Protein AF-A0A438JC58-F1 (afdb_monomer_lite)

Sequence (91 aa):
MVSQEKNPWGIGRILSFKKTIQLDRRLLVNLVDEYKNGSLSWDEFSSTVKEAHAYRVGSPSRRVVIPDRPKEEDYFYSNPHECLQLLDEPL

Radius of gyration: 19.71 Å; chains: 1; bounding box: 56×26×49 Å

pLDDT: mean 71.44, std 19.88, range [30.08, 97.31]

Secondary structure (DSSP, 8-state):
-------SS-TT--------B---HHHHHHHHHHHHTTSS-HHHHHHHHHHHHTT-B---BPPP--TT-GGGGG-TT--BGGG---TT---

Structure (mmCIF, N/CA/C/O backbone):
data_AF-A0A438JC58-F1
#
_entry.id   AF-A0A438JC58-F1
#
loop_
_atom_site.group_PDB
_atom_site.id
_atom_site.type_symbol
_atom_site.label_atom_id
_atom_site.label_alt_id
_atom_site.label_comp_id
_atom_site.label_asym_id
_atom_site.label_entity_id
_atom_site.label_seq_id
_atom_site.pdbx_PDB_ins_code
_atom_site.Cartn_x
_atom_site.Cartn_y
_atom_site.Cartn_z
_atom_site.occupancy
_atom_site.B_iso_or_equiv
_atom_site.auth_seq_id
_atom_site.auth_comp_id
_atom_site.auth_asym_id
_atom_site.auth_atom_id
_atom_site.pdbx_PDB_model_num
ATOM 1 N N . MET A 1 1 ? 39.345 4.928 -34.448 1.00 32.38 1 MET A N 1
ATOM 2 C CA . MET A 1 1 ? 38.674 5.969 -33.642 1.00 32.38 1 MET A CA 1
ATOM 3 C C . MET A 1 1 ? 37.190 5.907 -33.960 1.00 32.38 1 MET A C 1
ATOM 5 O O . MET A 1 1 ? 36.782 6.448 -34.975 1.00 32.38 1 MET A O 1
ATOM 9 N N . VAL A 1 2 ? 36.401 5.170 -33.177 1.00 31.22 2 VAL A N 1
ATOM 10 C CA . VAL A 1 2 ? 34.938 5.281 -33.254 1.00 31.22 2 VAL A CA 1
ATOM 11 C C . VAL A 1 2 ? 34.547 6.247 -32.149 1.00 31.22 2 VAL A C 1
ATOM 13 O O . VAL A 1 2 ? 34.638 5.907 -30.972 1.00 31.22 2 VAL A O 1
ATOM 16 N N . SER A 1 3 ? 34.208 7.475 -32.536 1.00 35.19 3 SER A N 1
ATOM 17 C CA . SER A 1 3 ? 33.561 8.436 -31.648 1.00 35.19 3 SER A CA 1
ATOM 18 C C . SER A 1 3 ? 32.207 7.861 -31.251 1.00 35.19 3 SER A C 1
ATOM 20 O O . SER A 1 3 ? 31.279 7.850 -32.052 1.00 35.19 3 SER A O 1
ATOM 22 N N . GLN A 1 4 ? 32.112 7.338 -30.034 1.00 30.08 4 GLN A N 1
ATOM 23 C CA . GLN A 1 4 ? 30.830 7.117 -29.380 1.00 30.08 4 GLN A CA 1
ATOM 24 C C . GLN A 1 4 ? 30.425 8.455 -28.760 1.00 30.08 4 GLN A C 1
ATOM 26 O O . GLN A 1 4 ? 31.107 8.993 -27.884 1.00 30.08 4 GLN A O 1
ATOM 31 N N . GLU A 1 5 ? 29.365 9.025 -29.314 1.00 37.19 5 GLU A N 1
ATOM 32 C CA . GLU A 1 5 ? 28.733 10.265 -28.893 1.00 37.19 5 GLU A CA 1
ATOM 33 C C . GLU A 1 5 ? 28.311 10.129 -27.420 1.00 37.19 5 GLU A C 1
ATOM 35 O O . GLU A 1 5 ? 27.570 9.223 -27.041 1.00 37.19 5 GLU A O 1
ATOM 40 N N . LYS A 1 6 ? 28.860 10.980 -26.545 1.00 40.62 6 LYS A N 1
ATOM 41 C CA . LYS A 1 6 ? 28.482 11.004 -25.130 1.00 40.62 6 LYS A CA 1
ATOM 42 C C . LYS A 1 6 ? 27.117 11.668 -25.008 1.00 40.62 6 LYS A C 1
ATOM 44 O O . LYS A 1 6 ? 27.020 12.892 -25.052 1.00 40.62 6 LYS A O 1
ATOM 49 N N . ASN A 1 7 ? 26.083 10.861 -24.806 1.00 38.94 7 ASN A N 1
ATOM 50 C CA . ASN A 1 7 ? 24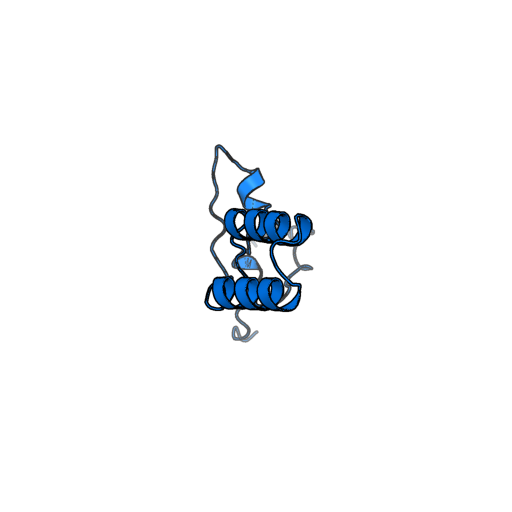.747 11.331 -24.455 1.00 38.94 7 ASN A CA 1
ATOM 51 C C . ASN A 1 7 ? 24.831 12.066 -23.093 1.00 38.94 7 ASN A C 1
ATOM 53 O O . ASN A 1 7 ? 25.170 11.431 -22.093 1.00 38.94 7 ASN A O 1
ATOM 57 N N . PRO A 1 8 ? 24.555 13.384 -23.008 1.00 36.09 8 PRO A N 1
ATOM 58 C CA . PRO A 1 8 ? 24.837 14.176 -21.805 1.00 36.09 8 PRO A CA 1
ATOM 59 C C . PRO A 1 8 ? 23.801 14.031 -20.678 1.00 36.09 8 PRO A C 1
ATOM 61 O O . PRO A 1 8 ? 23.960 14.633 -19.618 1.00 36.09 8 PRO A O 1
ATOM 64 N N . TRP A 1 9 ? 22.751 13.229 -20.866 1.00 42.34 9 TRP A N 1
ATOM 65 C CA . TRP A 1 9 ? 21.650 13.100 -19.911 1.00 42.34 9 TRP A CA 1
ATOM 66 C C . TRP A 1 9 ? 21.454 11.637 -19.515 1.00 42.34 9 TRP A C 1
ATOM 68 O O . TRP A 1 9 ? 20.762 10.897 -20.205 1.00 42.34 9 TRP A O 1
ATOM 78 N N . GLY A 1 10 ? 22.045 11.205 -18.396 1.00 47.88 10 GLY A N 1
ATOM 79 C CA . GLY A 1 10 ? 21.719 9.875 -17.863 1.00 47.88 10 GLY A CA 1
ATOM 80 C C . GLY A 1 10 ? 22.578 9.307 -16.737 1.00 47.88 10 GLY A C 1
ATOM 81 O O . GLY A 1 10 ? 22.162 8.336 -16.123 1.00 47.88 10 GLY A O 1
ATOM 82 N N . ILE A 1 11 ? 23.731 9.893 -16.404 1.00 51.81 11 ILE A N 1
ATOM 83 C CA . ILE A 1 11 ? 24.650 9.313 -15.396 1.00 51.81 11 ILE A CA 1
ATOM 84 C C . ILE A 1 11 ? 24.177 9.568 -13.940 1.00 51.81 11 ILE A C 1
ATOM 86 O O . ILE A 1 11 ? 24.705 9.003 -12.991 1.00 51.81 11 ILE A O 1
ATOM 90 N N . GLY A 1 12 ? 23.151 10.401 -13.728 1.00 46.16 12 GLY A N 1
ATOM 91 C CA . GLY A 1 12 ? 22.843 10.976 -12.409 1.00 46.16 12 GLY A CA 1
ATOM 92 C C . GLY A 1 12 ? 21.746 10.319 -11.562 1.00 46.16 12 GLY A C 1
ATOM 93 O O . GLY A 1 12 ? 21.40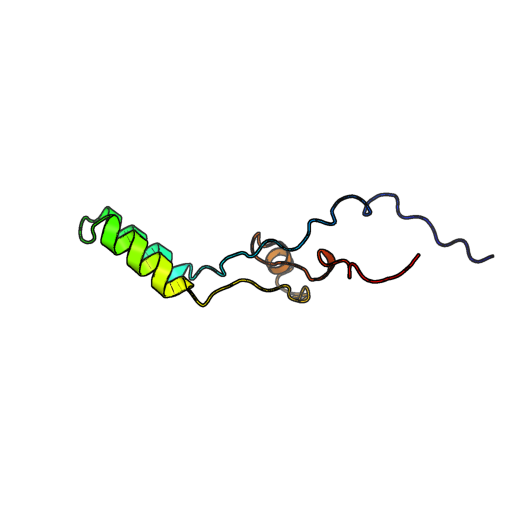4 10.876 -10.523 1.00 46.16 12 GLY A O 1
ATOM 94 N N . ARG A 1 13 ? 21.134 9.199 -11.965 1.00 51.44 13 ARG A N 1
ATOM 95 C CA . ARG A 1 13 ? 20.057 8.566 -11.167 1.00 51.44 13 ARG A CA 1
ATOM 96 C C . ARG A 1 13 ? 20.248 7.065 -11.009 1.00 51.44 13 ARG A C 1
ATOM 98 O O . ARG A 1 13 ? 19.363 6.281 -11.324 1.00 51.44 13 ARG A O 1
ATOM 105 N N . ILE A 1 14 ? 21.395 6.669 -10.474 1.00 52.12 14 ILE A N 1
ATOM 106 C CA . ILE A 1 14 ? 21.545 5.322 -9.923 1.00 52.12 14 ILE A CA 1
ATOM 107 C C . ILE A 1 14 ? 21.216 5.415 -8.434 1.00 52.12 14 ILE A C 1
ATOM 109 O O . ILE A 1 14 ? 22.062 5.737 -7.605 1.00 52.12 14 ILE A O 1
ATOM 113 N N . LEU A 1 15 ? 19.941 5.215 -8.102 1.00 56.78 15 LEU A N 1
ATOM 114 C CA . LEU A 1 15 ? 19.517 5.013 -6.722 1.00 56.78 15 LEU A CA 1
ATOM 115 C C . LEU A 1 15 ? 19.495 3.506 -6.485 1.00 56.78 15 LEU A C 1
ATOM 117 O O . LEU A 1 15 ? 18.770 2.796 -7.176 1.00 56.78 15 LEU A O 1
ATOM 121 N N . SER A 1 16 ? 20.271 3.019 -5.518 1.00 58.12 16 SER A N 1
ATOM 122 C CA . SER A 1 16 ? 20.229 1.613 -5.113 1.00 58.12 16 SER A CA 1
ATOM 123 C C . SER A 1 16 ? 18.787 1.187 -4.837 1.00 58.12 16 SER A C 1
ATOM 125 O O . SER A 1 16 ? 18.007 1.949 -4.255 1.00 58.12 16 SER A O 1
ATOM 127 N N . PHE A 1 17 ? 18.431 -0.034 -5.238 1.00 61.34 17 PHE A N 1
ATOM 128 C CA . PHE A 1 17 ? 17.089 -0.557 -5.020 1.00 61.34 17 PHE A CA 1
ATOM 129 C C . PHE A 1 17 ? 16.720 -0.518 -3.533 1.00 61.34 17 PHE A C 1
ATOM 131 O O . PHE A 1 17 ? 17.303 -1.222 -2.706 1.00 61.34 17 PHE A O 1
ATOM 138 N N . LYS A 1 18 ? 15.722 0.296 -3.188 1.00 64.81 18 LYS A N 1
ATOM 139 C CA . LYS A 1 18 ? 15.107 0.252 -1.862 1.00 64.81 18 LYS A CA 1
ATOM 140 C C . LYS A 1 18 ? 14.067 -0.856 -1.863 1.00 64.81 18 LYS A C 1
ATOM 142 O O . LYS A 1 18 ? 13.226 -0.885 -2.753 1.00 64.81 18 LYS A O 1
ATOM 147 N N . LYS A 1 19 ? 14.090 -1.730 -0.850 1.00 68.62 19 LYS A N 1
ATOM 148 C CA . LYS A 1 19 ? 13.022 -2.718 -0.639 1.00 68.62 19 LYS A CA 1
ATOM 149 C C . LYS A 1 19 ? 11.683 -1.984 -0.562 1.00 68.62 19 LYS A C 1
ATOM 151 O O . LYS A 1 19 ? 11.426 -1.258 0.396 1.00 68.62 19 LYS A O 1
ATOM 156 N N . THR A 1 20 ? 10.861 -2.151 -1.588 1.00 72.31 20 THR A N 1
ATOM 157 C CA . THR A 1 20 ? 9.487 -1.657 -1.628 1.00 72.31 20 THR A CA 1
ATOM 158 C C . THR A 1 20 ? 8.531 -2.795 -1.303 1.00 72.31 20 THR A C 1
ATOM 160 O O . THR A 1 20 ? 8.903 -3.965 -1.342 1.00 72.31 20 THR A O 1
ATOM 163 N N . ILE A 1 21 ? 7.289 -2.462 -0.968 1.00 79.62 21 ILE A N 1
ATOM 164 C CA . ILE A 1 21 ? 6.198 -3.434 -0.908 1.00 79.62 21 ILE A CA 1
ATOM 165 C C . ILE A 1 21 ? 5.427 -3.386 -2.228 1.00 79.62 21 ILE A C 1
ATOM 167 O O . ILE A 1 21 ? 5.104 -2.307 -2.731 1.00 79.62 21 ILE A O 1
ATOM 171 N N . GLN A 1 22 ? 5.122 -4.545 -2.802 1.00 80.62 22 GLN A N 1
ATOM 172 C CA . GLN A 1 22 ? 4.205 -4.643 -3.929 1.00 80.62 22 GLN A CA 1
ATOM 173 C C . GLN A 1 22 ? 2.778 -4.603 -3.383 1.00 80.62 22 GLN A C 1
ATOM 175 O O . GLN A 1 22 ? 2.251 -5.614 -2.929 1.00 80.62 22 GLN A O 1
ATOM 180 N N . LEU A 1 23 ? 2.138 -3.440 -3.440 1.00 83.50 23 LEU A N 1
ATOM 181 C CA . LEU A 1 23 ? 0.804 -3.250 -2.871 1.00 83.50 23 LEU A CA 1
ATOM 182 C C . LEU A 1 23 ? -0.283 -4.052 -3.597 1.00 83.50 23 LEU A C 1
ATOM 184 O O . LEU A 1 23 ? -0.360 -4.054 -4.828 1.00 83.50 23 LEU A O 1
ATOM 188 N N . ASP A 1 24 ? -1.160 -4.693 -2.830 1.00 88.44 24 ASP A N 1
ATOM 189 C CA . ASP A 1 24 ? -2.468 -5.145 -3.285 1.00 88.44 24 ASP A CA 1
ATOM 190 C C . ASP A 1 24 ? -3.450 -3.979 -3.232 1.00 88.44 24 ASP A C 1
ATOM 192 O O . ASP A 1 24 ? -4.050 -3.678 -2.200 1.00 88.44 24 ASP A O 1
ATOM 196 N N . ARG A 1 25 ? -3.590 -3.277 -4.357 1.00 89.06 25 ARG A N 1
ATOM 197 C CA . ARG A 1 25 ? -4.428 -2.075 -4.409 1.00 89.06 25 ARG A CA 1
ATOM 198 C C . ARG A 1 25 ? -5.894 -2.381 -4.120 1.00 89.06 25 ARG A C 1
ATOM 200 O O . ARG A 1 25 ? -6.546 -1.575 -3.470 1.00 89.06 25 ARG A O 1
ATOM 207 N N . ARG A 1 26 ? -6.409 -3.522 -4.590 1.00 91.94 26 ARG A N 1
ATOM 208 C CA . ARG A 1 26 ? -7.825 -3.869 -4.419 1.00 91.94 26 ARG A CA 1
ATOM 209 C C . ARG A 1 26 ? -8.121 -4.198 -2.962 1.00 91.94 26 ARG A C 1
ATOM 211 O O . ARG A 1 26 ? -9.085 -3.675 -2.414 1.00 91.94 26 ARG A O 1
ATOM 218 N N . LEU A 1 27 ? -7.268 -5.007 -2.335 1.00 93.69 27 LEU A N 1
ATOM 219 C CA . LEU A 1 27 ? -7.388 -5.305 -0.911 1.00 93.69 27 LEU A CA 1
ATOM 220 C C . LEU A 1 27 ? -7.258 -4.035 -0.065 1.00 93.69 27 LEU A C 1
ATOM 222 O O . LEU A 1 27 ? -8.072 -3.814 0.824 1.00 93.69 27 LEU A O 1
ATOM 226 N N . LEU A 1 28 ? -6.261 -3.189 -0.352 1.00 93.44 28 LEU A N 1
ATOM 227 C CA . LEU A 1 28 ? -6.036 -1.965 0.415 1.00 93.44 28 LEU A CA 1
ATOM 228 C C . LEU A 1 28 ? -7.239 -1.020 0.342 1.00 93.44 28 LEU A C 1
ATOM 230 O O . LEU A 1 28 ? -7.621 -0.467 1.366 1.00 93.44 28 LEU A O 1
ATOM 234 N N . VAL A 1 29 ? -7.840 -0.848 -0.840 1.00 95.19 29 VAL A N 1
ATOM 235 C CA . VAL A 1 29 ? -9.051 -0.027 -1.001 1.00 95.19 29 VAL A CA 1
ATOM 236 C C . VAL A 1 29 ? -10.191 -0.575 -0.143 1.00 95.19 29 VAL A C 1
ATOM 238 O O . VAL A 1 29 ? -10.765 0.184 0.630 1.00 95.19 29 VAL A O 1
ATOM 241 N N . ASN A 1 30 ? -10.443 -1.886 -0.183 1.00 95.94 30 ASN A N 1
ATOM 242 C CA . ASN A 1 30 ? -11.487 -2.501 0.640 1.00 95.94 30 ASN A CA 1
ATOM 243 C C . ASN A 1 30 ? -11.239 -2.293 2.146 1.00 95.94 30 ASN A C 1
ATOM 245 O O . ASN A 1 30 ? -12.148 -1.897 2.867 1.00 95.94 30 ASN A O 1
ATOM 249 N N . LEU A 1 31 ? -10.003 -2.504 2.614 1.00 96.50 31 LEU A N 1
ATOM 250 C CA . LEU A 1 31 ? -9.640 -2.304 4.023 1.00 96.50 31 LEU A CA 1
ATOM 251 C C . LEU A 1 31 ? -9.782 -0.836 4.454 1.00 96.50 31 LEU A C 1
ATOM 253 O O . LEU A 1 31 ? -10.172 -0.554 5.585 1.00 96.50 31 LEU A O 1
ATOM 257 N N . VAL A 1 32 ? -9.476 0.111 3.560 1.00 96.44 32 VAL A N 1
ATOM 258 C CA . VAL A 1 32 ? -9.680 1.546 3.813 1.00 96.44 32 VAL A CA 1
ATOM 259 C C . VAL A 1 32 ? -11.165 1.875 3.928 1.00 96.44 32 VAL A C 1
ATOM 261 O O . VAL A 1 32 ? -11.536 2.667 4.795 1.00 96.44 32 VAL A O 1
ATOM 264 N N . ASP A 1 33 ? -12.007 1.284 3.083 1.00 97.06 33 ASP A N 1
ATOM 265 C CA . ASP A 1 33 ? -13.453 1.497 3.131 1.00 97.06 33 ASP A CA 1
ATOM 266 C C . ASP A 1 33 ? -14.054 0.929 4.426 1.00 97.06 33 ASP A C 1
ATOM 268 O O . ASP A 1 33 ? -14.816 1.622 5.100 1.00 97.06 33 ASP A O 1
ATOM 272 N N . GLU A 1 34 ? -13.655 -0.276 4.844 1.00 96.38 34 GLU A N 1
ATOM 273 C CA . GLU A 1 34 ? -14.084 -0.872 6.120 1.00 96.38 34 GLU A CA 1
ATOM 274 C C . GLU A 1 34 ? -13.640 -0.045 7.334 1.00 96.38 34 GLU A C 1
ATOM 276 O O . GLU A 1 34 ? -14.444 0.212 8.238 1.00 96.38 34 GLU A O 1
ATOM 281 N N . TYR A 1 35 ? -12.393 0.440 7.330 1.00 96.81 35 TYR A N 1
ATOM 282 C CA . TYR A 1 35 ? -11.885 1.344 8.363 1.00 96.81 35 TYR A CA 1
ATOM 283 C C . TYR A 1 35 ? -12.686 2.654 8.415 1.00 96.81 35 TYR A C 1
ATOM 285 O O . TYR A 1 35 ? -13.106 3.092 9.486 1.00 96.81 35 TYR A O 1
ATOM 293 N N . LYS A 1 36 ? -12.964 3.273 7.260 1.00 95.62 36 LYS A N 1
ATOM 294 C CA . LYS A 1 36 ? -13.756 4.515 7.185 1.00 95.62 36 LYS A CA 1
ATOM 295 C C . LYS A 1 36 ? -15.203 4.332 7.623 1.00 95.62 36 LYS A C 1
ATOM 297 O O . LYS A 1 36 ? -15.772 5.248 8.211 1.00 95.62 36 LYS A O 1
ATOM 302 N N . ASN A 1 37 ? -15.778 3.164 7.365 1.00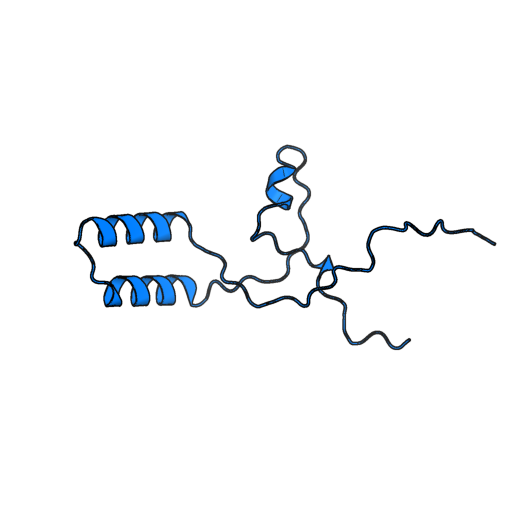 96.06 37 ASN A N 1
ATOM 303 C CA . ASN A 1 37 ? -17.122 2.810 7.810 1.00 96.06 37 ASN A CA 1
ATOM 304 C C . ASN A 1 37 ? -17.175 2.471 9.311 1.00 96.06 37 ASN A C 1
ATOM 306 O O . ASN A 1 37 ? -18.247 2.155 9.824 1.00 96.06 37 ASN A O 1
ATOM 310 N N . GLY A 1 38 ? -16.039 2.512 10.019 1.00 93.94 38 GLY A N 1
ATOM 311 C CA . GLY A 1 38 ? -15.941 2.188 11.442 1.00 93.94 38 GLY A CA 1
ATOM 312 C C . GLY A 1 38 ? -16.112 0.700 11.748 1.00 93.94 38 GLY A C 1
ATOM 313 O O . GLY A 1 38 ? -16.286 0.338 12.906 1.00 93.94 38 GLY A O 1
ATOM 314 N N . SER A 1 39 ? -16.077 -0.159 10.723 1.00 95.69 39 SER A N 1
ATOM 315 C CA . SER A 1 39 ? -16.194 -1.617 10.876 1.00 95.69 39 SER A CA 1
ATOM 316 C C . SER A 1 39 ? -14.889 -2.264 11.338 1.00 95.69 39 SER A C 1
ATOM 318 O O . SER A 1 39 ? -14.892 -3.425 11.730 1.00 95.69 39 SER A O 1
ATOM 320 N N . LEU A 1 40 ? -13.785 -1.517 11.283 1.00 95.62 40 LEU A N 1
ATOM 321 C CA . LEU A 1 40 ? -12.447 -2.009 11.557 1.00 95.62 40 LEU A CA 1
ATOM 322 C C . LEU A 1 40 ? -11.677 -0.971 12.379 1.00 95.62 40 LEU A C 1
ATOM 324 O O . LEU A 1 40 ? -11.690 0.219 12.048 1.00 95.62 40 LEU A O 1
ATOM 328 N N . SER A 1 41 ? -11.016 -1.399 13.454 1.00 96.81 41 SER A N 1
ATOM 329 C CA . SER A 1 41 ? -10.159 -0.510 14.245 1.00 96.81 41 SER A CA 1
ATOM 330 C C . SER A 1 41 ? -8.847 -0.197 13.516 1.00 96.81 41 SER A C 1
ATOM 332 O O . SER A 1 41 ? -8.443 -0.890 12.581 1.00 96.81 41 SER A O 1
ATOM 334 N N . TRP A 1 42 ? -8.137 0.848 13.952 1.00 96.69 42 TRP A N 1
ATOM 335 C CA . TRP A 1 42 ? -6.824 1.173 13.385 1.00 96.69 42 TRP A CA 1
ATOM 336 C C . TRP A 1 42 ? -5.808 0.032 13.558 1.00 96.69 42 TRP A C 1
ATOM 338 O O . TRP A 1 42 ? -5.015 -0.234 12.652 1.00 96.69 42 TRP A O 1
ATOM 348 N N . ASP A 1 43 ? -5.840 -0.655 14.702 1.00 97.31 43 ASP A N 1
ATOM 349 C CA . ASP A 1 43 ? -4.921 -1.753 15.001 1.00 97.31 43 ASP A CA 1
ATOM 350 C C . ASP A 1 43 ? -5.180 -2.969 14.107 1.00 97.31 43 ASP A C 1
ATOM 352 O O . ASP A 1 43 ? -4.236 -3.513 13.527 1.00 97.31 43 ASP A O 1
ATOM 356 N N . GLU A 1 44 ? -6.449 -3.340 13.915 1.00 96.44 44 GLU A N 1
ATOM 357 C CA . GLU A 1 44 ? -6.840 -4.397 12.974 1.00 96.44 44 GLU A CA 1
ATOM 358 C C . GLU A 1 44 ? -6.430 -4.026 11.548 1.00 96.44 44 GLU A C 1
ATOM 360 O O 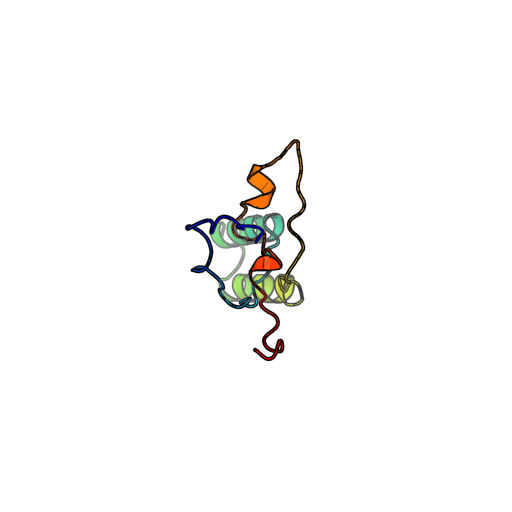. GLU A 1 44 ? -5.782 -4.821 10.871 1.00 96.44 44 GLU A O 1
ATOM 365 N N . PHE A 1 45 ? -6.694 -2.787 11.120 1.00 96.44 45 PHE A N 1
ATOM 366 C CA . PHE A 1 45 ? -6.369 -2.318 9.771 1.00 96.44 45 PHE A CA 1
ATOM 367 C C . PHE A 1 45 ? -4.865 -2.419 9.518 1.00 96.44 45 PHE A C 1
ATOM 369 O O . PHE A 1 45 ? -4.415 -2.998 8.526 1.00 96.44 45 PHE A O 1
ATOM 376 N N . SER A 1 46 ? -4.075 -1.886 10.451 1.00 95.50 46 SER A N 1
ATOM 377 C CA . SER A 1 46 ? -2.615 -1.893 10.391 1.00 95.50 46 SER A CA 1
ATOM 378 C C . SER A 1 46 ? -2.058 -3.316 10.384 1.00 95.50 46 SER A C 1
ATOM 380 O O . SER A 1 46 ? -1.144 -3.612 9.607 1.00 95.50 46 SER A O 1
ATOM 382 N N . SER A 1 47 ? -2.609 -4.206 11.215 1.00 96.62 47 SER A N 1
ATOM 383 C CA . SER A 1 47 ? -2.189 -5.606 11.289 1.00 96.62 47 SER A CA 1
ATOM 384 C C . SER A 1 47 ? -2.488 -6.348 9.985 1.00 96.62 47 SER A C 1
ATOM 386 O O . SER A 1 47 ? -1.574 -6.915 9.385 1.00 96.62 47 SER A O 1
ATOM 388 N N . THR A 1 48 ? -3.721 -6.260 9.478 1.00 95.50 48 THR A N 1
ATOM 389 C CA . THR A 1 48 ? -4.136 -6.941 8.242 1.00 95.50 48 THR A CA 1
ATOM 390 C C . THR A 1 48 ? -3.369 -6.431 7.024 1.00 95.50 48 THR A C 1
ATOM 392 O O . THR A 1 48 ? -2.938 -7.229 6.189 1.00 95.50 48 THR A O 1
ATOM 395 N N . VAL A 1 49 ? -3.118 -5.118 6.923 1.00 93.88 49 VAL A N 1
ATOM 396 C CA . VAL A 1 49 ? -2.283 -4.564 5.843 1.00 93.88 49 VAL A CA 1
ATOM 397 C C . VAL A 1 49 ? -0.862 -5.127 5.911 1.00 93.88 49 VAL A C 1
ATOM 399 O O . VAL A 1 49 ? -0.323 -5.516 4.873 1.00 93.88 49 VAL A O 1
ATOM 402 N N . LYS A 1 50 ? -0.248 -5.201 7.098 1.00 92.56 50 LYS A N 1
ATOM 403 C CA . LYS A 1 50 ? 1.108 -5.755 7.256 1.00 92.56 50 LYS A CA 1
ATOM 404 C C . LYS A 1 50 ? 1.159 -7.240 6.917 1.00 92.56 50 LYS A C 1
ATOM 406 O O . LYS A 1 50 ? 2.068 -7.651 6.204 1.00 92.56 50 LYS A O 1
ATOM 411 N N . GLU A 1 51 ? 0.189 -8.019 7.383 1.00 93.94 51 GLU A N 1
ATOM 412 C CA . GLU A 1 51 ? 0.113 -9.459 7.133 1.00 93.94 51 GLU A CA 1
ATOM 413 C C . GLU A 1 51 ? -0.064 -9.761 5.641 1.00 93.94 51 GLU A C 1
ATOM 415 O O . GLU A 1 51 ? 0.736 -10.491 5.053 1.00 93.94 51 GLU A O 1
ATOM 420 N N . ALA A 1 52 ? -1.031 -9.110 4.988 1.00 92.56 52 ALA A N 1
ATOM 421 C CA . ALA A 1 52 ? -1.300 -9.308 3.566 1.00 92.56 52 ALA A CA 1
ATOM 422 C C . ALA A 1 52 ? -0.118 -8.927 2.654 1.00 92.56 52 ALA A C 1
ATOM 424 O O . ALA A 1 52 ? -0.021 -9.399 1.517 1.00 92.56 52 ALA A O 1
ATOM 425 N N . HIS A 1 53 ? 0.787 -8.074 3.140 1.00 92.38 53 HIS A N 1
ATOM 426 C CA . HIS A 1 53 ? 1.962 -7.615 2.400 1.00 92.38 53 HIS A CA 1
ATOM 427 C C . HIS A 1 53 ? 3.287 -8.171 2.930 1.00 92.38 53 HIS A C 1
ATOM 429 O O . HIS A 1 53 ? 4.331 -7.836 2.369 1.00 92.38 53 HIS A O 1
ATOM 435 N N . ALA A 1 54 ? 3.275 -9.050 3.938 1.00 89.62 54 ALA A N 1
ATOM 436 C CA . ALA A 1 54 ? 4.488 -9.556 4.587 1.00 89.62 54 ALA A CA 1
ATOM 437 C C . ALA A 1 54 ? 5.461 -10.217 3.596 1.00 89.62 54 ALA A C 1
ATOM 439 O O . ALA A 1 54 ? 6.677 -10.061 3.705 1.00 89.62 54 ALA A O 1
ATOM 440 N N . TYR A 1 55 ? 4.917 -10.899 2.585 1.00 85.00 55 TYR A N 1
ATOM 441 C CA . TYR A 1 55 ? 5.684 -11.588 1.543 1.00 85.00 55 TYR A CA 1
ATOM 442 C C . TYR A 1 55 ? 5.638 -10.879 0.186 1.00 85.00 55 TYR A C 1
ATOM 444 O O . TYR A 1 55 ? 6.217 -11.356 -0.789 1.00 85.00 55 TYR A O 1
ATOM 452 N N . ARG A 1 56 ? 4.975 -9.720 0.105 1.00 82.56 56 ARG A N 1
ATOM 453 C CA . ARG A 1 56 ? 4.872 -8.918 -1.119 1.00 82.56 56 ARG A CA 1
ATOM 454 C C . ARG A 1 56 ? 5.970 -7.873 -1.141 1.00 82.56 56 ARG A C 1
ATOM 456 O O . ARG A 1 56 ? 5.709 -6.672 -1.120 1.00 82.56 56 ARG A O 1
ATOM 463 N N . VAL A 1 57 ? 7.209 -8.337 -1.163 1.00 76.44 57 VAL A N 1
ATOM 464 C CA . VAL A 1 57 ? 8.368 -7.459 -1.306 1.00 76.44 57 VAL A CA 1
ATOM 465 C C . VAL A 1 57 ? 8.591 -7.235 -2.795 1.00 76.44 57 VAL A C 1
ATOM 467 O O . VAL A 1 57 ? 8.714 -8.188 -3.561 1.00 76.44 57 VAL A O 1
ATOM 470 N N . GLY A 1 58 ? 8.609 -5.971 -3.208 1.00 73.12 58 GLY A N 1
ATOM 471 C CA . GLY A 1 58 ? 9.019 -5.601 -4.550 1.00 73.12 58 GLY A CA 1
ATOM 472 C C . GLY A 1 58 ? 10.437 -6.104 -4.796 1.00 73.12 58 GLY A C 1
ATOM 473 O O . GLY A 1 58 ? 11.287 -6.069 -3.904 1.00 73.12 58 GLY A O 1
ATOM 474 N N . SER A 1 59 ? 10.694 -6.581 -6.003 1.00 69.94 59 SER A N 1
ATOM 475 C CA . SER A 1 59 ? 12.033 -6.918 -6.457 1.00 69.94 59 SER A CA 1
ATOM 476 C C . SER A 1 59 ? 12.375 -6.087 -7.692 1.00 69.94 59 SER A C 1
ATOM 478 O O . SER A 1 59 ? 11.492 -5.563 -8.379 1.00 69.94 59 SER A O 1
ATOM 480 N N . PRO A 1 60 ? 13.667 -5.913 -7.985 1.00 67.75 60 PRO A N 1
ATOM 481 C CA . PRO A 1 60 ? 14.107 -5.443 -9.286 1.00 67.75 60 PRO A CA 1
ATOM 482 C C . PRO A 1 60 ? 13.569 -6.355 -10.382 1.00 67.75 60 PRO A C 1
ATOM 484 O O . PRO A 1 60 ? 13.706 -7.574 -10.297 1.00 67.75 60 PRO A O 1
ATOM 487 N N . SER A 1 61 ? 12.948 -5.750 -11.390 1.00 68.06 61 SER A N 1
ATOM 488 C CA . SER A 1 61 ? 12.389 -6.458 -12.540 1.00 68.06 61 SER A CA 1
ATOM 489 C C . SER A 1 61 ? 12.812 -5.767 -13.832 1.00 68.06 61 SER A C 1
ATOM 491 O O . SER A 1 61 ? 13.167 -4.582 -13.840 1.00 68.06 61 SER A O 1
ATOM 493 N N . ARG A 1 62 ? 12.874 -6.516 -14.942 1.00 63.91 62 ARG A N 1
ATOM 494 C CA . ARG A 1 62 ? 13.218 -5.912 -16.238 1.00 63.91 62 ARG A CA 1
ATOM 495 C C . ARG A 1 62 ? 12.028 -5.075 -16.652 1.00 63.91 62 ARG A C 1
ATOM 497 O O . ARG A 1 62 ? 10.899 -5.546 -16.564 1.00 63.91 62 ARG A O 1
ATOM 504 N N . ARG A 1 63 ? 12.292 -3.848 -17.100 1.00 67.38 63 ARG A N 1
ATOM 505 C CA . ARG A 1 63 ? 11.267 -3.025 -17.734 1.00 67.38 63 ARG A CA 1
ATOM 506 C C . ARG A 1 63 ? 10.700 -3.838 -18.898 1.00 67.38 63 ARG A C 1
ATOM 508 O O . ARG A 1 63 ? 11.445 -4.242 -19.789 1.00 67.38 63 ARG A O 1
ATOM 515 N N . VAL A 1 64 ? 9.410 -4.145 -18.834 1.00 66.06 64 VAL A N 1
ATOM 516 C CA . VAL A 1 64 ? 8.701 -4.820 -19.919 1.00 66.06 64 VAL A CA 1
ATOM 517 C C . VAL A 1 64 ? 8.128 -3.730 -20.795 1.00 66.06 64 VAL A C 1
ATOM 519 O O . VAL A 1 64 ? 7.303 -2.955 -20.322 1.00 66.06 64 VAL A O 1
ATOM 522 N N . VAL A 1 65 ? 8.574 -3.674 -22.048 1.00 67.81 65 VAL A N 1
ATOM 523 C CA . VAL A 1 65 ? 7.999 -2.740 -23.010 1.00 67.81 65 VAL A CA 1
ATOM 524 C C . VAL A 1 65 ? 6.667 -3.290 -23.486 1.00 67.81 65 VAL A C 1
ATOM 526 O O . VAL A 1 65 ? 6.630 -4.348 -24.113 1.00 67.81 65 VAL A O 1
ATOM 529 N N . ILE A 1 66 ? 5.582 -2.592 -23.154 1.00 68.38 66 ILE A N 1
ATOM 530 C CA . ILE A 1 66 ? 4.218 -2.954 -23.555 1.00 68.38 66 ILE A CA 1
ATOM 531 C C . ILE A 1 66 ? 3.792 -1.951 -24.640 1.00 68.38 66 ILE A C 1
ATOM 533 O O . ILE A 1 66 ? 3.447 -0.815 -24.303 1.00 68.38 66 ILE A O 1
ATOM 537 N N . PRO A 1 67 ? 3.841 -2.320 -25.940 1.00 71.44 67 PRO A N 1
ATOM 538 C CA . PRO A 1 67 ? 3.652 -1.380 -27.052 1.00 71.44 67 PRO A CA 1
ATOM 539 C C . PRO A 1 67 ? 2.312 -0.635 -27.017 1.00 71.44 67 PRO A C 1
ATOM 541 O O . PRO A 1 67 ? 2.219 0.510 -27.451 1.00 71.44 67 PRO A O 1
ATOM 544 N N . ASP A 1 68 ? 1.275 -1.279 -26.487 1.00 77.00 68 ASP A N 1
ATOM 545 C CA . ASP A 1 68 ? -0.076 -0.744 -26.335 1.00 77.00 68 ASP A CA 1
ATOM 546 C C . ASP A 1 68 ? -0.277 0.057 -25.034 1.00 77.00 68 ASP A C 1
ATOM 548 O O . ASP A 1 68 ? -1.284 0.756 -24.896 1.00 77.00 68 ASP A O 1
ATOM 552 N N . ARG A 1 69 ? 0.666 -0.005 -24.078 1.00 67.06 69 ARG A N 1
ATOM 553 C CA . ARG A 1 69 ? 0.567 0.642 -22.754 1.00 67.06 69 ARG A CA 1
ATOM 554 C C . ARG A 1 69 ? 1.902 1.229 -22.275 1.00 67.06 69 ARG A C 1
ATOM 556 O O . ARG A 1 69 ? 2.379 0.884 -21.194 1.00 67.06 69 ARG A O 1
ATOM 563 N N . PRO A 1 70 ? 2.462 2.217 -22.990 1.00 62.84 70 PRO A N 1
ATOM 564 C CA . PRO A 1 70 ? 3.757 2.812 -22.643 1.00 62.84 70 PRO A CA 1
ATOM 565 C C . PRO A 1 70 ? 3.802 3.430 -21.231 1.00 62.84 70 PRO A C 1
ATOM 567 O O . PRO A 1 70 ? 4.855 3.494 -20.612 1.00 62.84 70 PRO A O 1
ATOM 570 N N . LYS A 1 71 ? 2.654 3.844 -20.671 1.00 62.62 71 LYS A N 1
ATOM 571 C CA . LYS A 1 71 ? 2.568 4.413 -19.311 1.00 62.62 71 LYS A CA 1
ATOM 572 C C . LYS A 1 71 ? 2.690 3.378 -18.188 1.00 62.62 71 LYS A C 1
ATOM 574 O O . LYS A 1 71 ? 2.909 3.759 -17.042 1.00 62.62 71 LYS A O 1
ATOM 579 N N . GLU A 1 72 ? 2.511 2.093 -18.486 1.00 62.19 72 GLU A N 1
ATOM 580 C CA . GLU A 1 72 ? 2.596 1.010 -17.495 1.00 62.19 72 GLU A CA 1
ATOM 581 C C . GLU A 1 72 ? 4.053 0.806 -17.027 1.00 62.19 72 GLU A C 1
ATOM 583 O O . GLU A 1 72 ? 4.319 0.445 -15.876 1.00 62.19 72 GLU A O 1
ATOM 588 N N . GLU A 1 73 ? 5.006 1.182 -17.882 1.00 55.09 73 GLU A N 1
ATOM 589 C CA . GLU A 1 73 ? 6.433 1.233 -17.568 1.00 55.09 73 GLU A CA 1
ATOM 590 C C . GLU A 1 73 ? 6.823 2.383 -16.621 1.00 55.09 73 GLU A C 1
ATOM 592 O O . GLU A 1 73 ? 7.850 2.298 -15.948 1.00 55.09 73 GLU A O 1
ATOM 597 N N . ASP A 1 74 ? 6.006 3.441 -16.551 1.00 59.31 74 ASP A N 1
ATOM 598 C CA . ASP A 1 74 ? 6.240 4.648 -15.741 1.00 59.31 74 ASP A CA 1
ATOM 599 C C . ASP A 1 74 ? 5.520 4.612 -14.387 1.00 59.31 74 ASP A C 1
ATOM 601 O O . ASP A 1 74 ? 5.554 5.587 -13.626 1.00 59.31 74 ASP A O 1
ATOM 605 N N . TYR A 1 75 ? 4.839 3.510 -14.051 1.00 64.06 75 TYR A N 1
ATOM 606 C CA . TYR A 1 75 ? 4.232 3.399 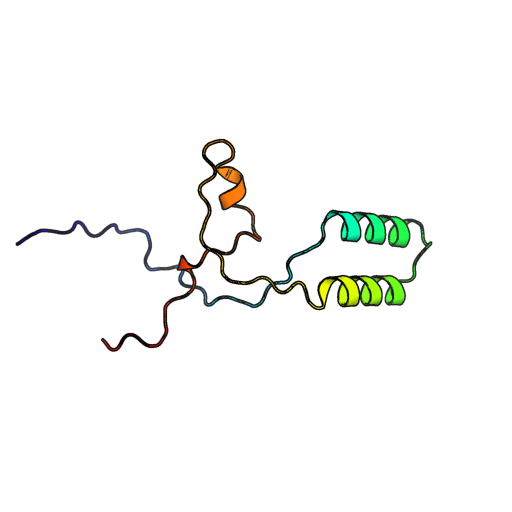-12.732 1.00 64.06 75 TYR A CA 1
ATOM 607 C C . TYR A 1 75 ? 5.299 3.545 -11.648 1.00 64.06 75 TYR A C 1
ATOM 609 O O . TYR A 1 75 ? 6.346 2.914 -11.689 1.00 64.06 75 TYR A O 1
ATOM 617 N N . PHE A 1 76 ? 4.974 4.319 -10.612 1.00 60.91 76 PHE A N 1
ATOM 618 C CA . PHE A 1 76 ? 5.836 4.553 -9.448 1.00 60.91 76 PHE A CA 1
ATOM 619 C C . PHE A 1 76 ? 6.393 3.261 -8.809 1.00 60.91 76 PHE A C 1
ATOM 621 O O . PHE A 1 76 ? 7.442 3.281 -8.175 1.00 60.91 76 PHE A O 1
ATOM 628 N N . TYR A 1 77 ? 5.689 2.136 -8.976 1.00 61.91 77 TYR A N 1
ATOM 629 C CA . TYR A 1 77 ? 6.068 0.821 -8.447 1.00 61.91 77 TYR A CA 1
ATOM 630 C C . TYR A 1 77 ? 6.779 -0.083 -9.465 1.00 61.91 77 TYR A C 1
ATOM 632 O O . TYR A 1 77 ? 7.273 -1.142 -9.081 1.00 61.91 77 TYR A O 1
ATOM 640 N N . SER A 1 78 ? 6.830 0.310 -10.740 1.00 65.00 78 SER A N 1
ATOM 641 C CA . SER A 1 78 ? 7.610 -0.370 -11.771 1.00 65.00 78 SER A CA 1
ATOM 642 C C . SER A 1 78 ? 9.079 -0.051 -11.515 1.00 65.00 78 SER A C 1
ATOM 644 O O . SER A 1 78 ? 9.569 1.016 -11.866 1.00 65.00 78 SER A O 1
ATOM 646 N N . ASN A 1 79 ? 9.767 -0.952 -10.815 1.00 62.78 79 ASN A N 1
ATOM 647 C CA . ASN A 1 79 ? 11.161 -0.773 -10.437 1.00 62.78 79 ASN A CA 1
ATOM 648 C C . ASN A 1 79 ? 12.100 -1.403 -11.489 1.00 62.78 79 ASN A C 1
ATOM 650 O O . ASN A 1 79 ? 12.190 -2.637 -11.542 1.00 62.78 79 ASN A O 1
ATOM 654 N N . PRO A 1 80 ? 12.803 -0.599 -12.310 1.00 65.88 80 PRO A N 1
ATOM 655 C CA . PRO A 1 80 ? 13.685 -1.114 -13.350 1.00 65.88 80 PRO A CA 1
ATOM 656 C C . PRO A 1 80 ? 14.993 -1.670 -12.768 1.00 65.88 80 PRO A C 1
ATOM 658 O O . PRO A 1 80 ? 15.616 -1.060 -11.897 1.00 65.88 80 PRO A O 1
ATOM 661 N N . HIS A 1 81 ? 15.473 -2.796 -13.312 1.00 60.69 81 HIS A N 1
ATOM 662 C CA . HIS A 1 81 ? 16.819 -3.314 -13.006 1.00 60.69 81 HIS A CA 1
ATOM 663 C C . HIS A 1 81 ? 17.945 -2.321 -13.296 1.00 60.69 81 HIS A C 1
ATOM 665 O O . HIS A 1 81 ? 19.010 -2.463 -12.714 1.00 60.69 81 HIS A O 1
ATOM 671 N N . GLU A 1 82 ? 17.740 -1.331 -14.165 1.00 59.00 82 GLU A N 1
ATOM 672 C CA . GLU A 1 82 ? 18.756 -0.323 -14.503 1.00 59.00 82 GLU A CA 1
ATOM 673 C C . GLU A 1 82 ? 19.202 0.507 -13.284 1.00 59.00 82 GLU A C 1
ATOM 675 O O . GLU A 1 82 ? 20.272 1.107 -13.301 1.00 59.00 82 GLU A O 1
ATOM 680 N N . CYS A 1 83 ? 18.425 0.498 -12.193 1.00 59.47 83 CYS A N 1
ATOM 681 C CA . CYS A 1 83 ? 18.809 1.092 -10.911 1.00 59.47 83 CYS A CA 1
ATOM 682 C C . CYS A 1 83 ? 19.741 0.199 -10.060 1.00 59.47 83 CYS A C 1
ATOM 684 O O . CYS A 1 83 ? 20.219 0.630 -9.010 1.00 59.47 83 CYS A O 1
ATOM 686 N N . LEU A 1 84 ? 20.012 -1.039 -10.484 1.00 57.91 84 LEU A N 1
ATOM 687 C CA . LEU A 1 84 ? 21.004 -1.925 -9.879 1.00 57.91 84 LEU A CA 1
ATOM 688 C C . LEU A 1 84 ? 22.325 -1.822 -10.651 1.00 57.91 84 LEU A C 1
ATOM 690 O O . LEU A 1 84 ? 22.546 -2.557 -11.611 1.00 57.91 84 LEU A O 1
ATOM 694 N N . GLN A 1 85 ? 23.241 -0.955 -10.229 1.00 57.50 85 GLN A N 1
ATOM 695 C CA . GLN A 1 85 ? 24.642 -1.199 -10.571 1.00 57.50 85 GLN A CA 1
ATOM 696 C C . GLN A 1 85 ? 25.139 -2.380 -9.733 1.00 57.50 85 GLN A C 1
ATOM 698 O O . GLN A 1 85 ? 24.977 -2.388 -8.511 1.00 57.50 85 GLN A O 1
ATOM 703 N N . LEU A 1 86 ? 25.713 -3.386 -10.398 1.00 57.22 86 LEU A N 1
ATOM 704 C CA . LEU A 1 86 ? 26.528 -4.405 -9.746 1.00 57.22 86 LEU A CA 1
ATOM 705 C C . LEU A 1 86 ? 27.688 -3.667 -9.080 1.00 57.22 86 LEU A C 1
ATOM 707 O O . LEU A 1 86 ? 28.502 -3.058 -9.765 1.00 57.22 86 LEU A O 1
ATOM 711 N N . LEU A 1 87 ? 27.738 -3.689 -7.750 1.00 54.91 87 LEU A N 1
ATOM 712 C CA . LEU A 1 87 ? 28.784 -3.028 -6.967 1.00 54.91 87 LEU A CA 1
ATOM 713 C C . LEU A 1 87 ? 30.184 -3.655 -7.178 1.00 54.91 87 LEU A C 1
ATOM 715 O O . LEU A 1 87 ? 31.138 -3.196 -6.563 1.00 54.91 87 LEU A O 1
ATOM 719 N N . ASP A 1 88 ? 30.292 -4.680 -8.031 1.00 54.78 88 ASP A N 1
ATOM 720 C CA . ASP A 1 88 ? 31.431 -5.597 -8.123 1.00 54.78 88 ASP A CA 1
ATOM 721 C C . ASP A 1 88 ? 32.170 -5.573 -9.478 1.00 54.78 88 ASP A C 1
ATOM 723 O O . ASP A 1 88 ? 32.964 -6.471 -9.741 1.00 54.78 88 ASP A O 1
ATOM 727 N N . GLU A 1 89 ? 31.958 -4.584 -10.354 1.00 52.44 89 GLU A N 1
ATOM 728 C CA . GLU A 1 89 ? 32.860 -4.393 -11.508 1.00 52.44 89 GLU A CA 1
ATOM 729 C C . GLU A 1 89 ? 34.098 -3.596 -11.055 1.00 52.44 89 GLU A C 1
ATOM 731 O O . GLU A 1 89 ? 33.963 -2.415 -10.712 1.00 52.44 89 GLU A O 1
ATOM 736 N N . PRO A 1 90 ? 35.301 -4.203 -11.007 1.00 50.16 90 PRO A N 1
ATOM 737 C CA . PRO A 1 90 ? 36.517 -3.447 -10.754 1.00 50.16 90 PRO A CA 1
ATOM 738 C C . PRO A 1 90 ? 36.799 -2.530 -11.953 1.00 50.16 90 PRO A C 1
ATOM 740 O O . PRO A 1 90 ? 36.715 -2.963 -13.101 1.00 50.16 90 PRO A O 1
ATOM 743 N N . LEU A 1 91 ? 37.114 -1.265 -11.656 1.00 48.94 91 LEU A N 1
ATOM 744 C CA . LEU A 1 91 ? 37.575 -0.251 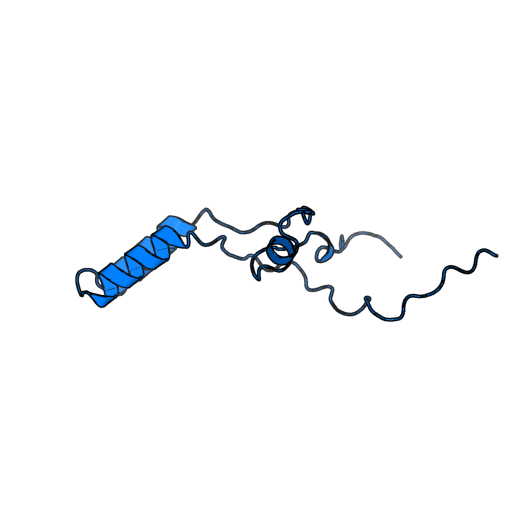-12.616 1.00 48.94 91 LEU A CA 1
ATOM 745 C C . LEU A 1 91 ? 38.799 -0.702 -13.423 1.00 48.94 91 LEU A C 1
ATOM 747 O O . LEU A 1 91 ? 39.713 -1.307 -12.814 1.00 48.94 91 LEU A O 1
#

Foldseek 3Di:
DDDDDPPPPDPPDLDADDWDFPDPPVVLVVLVVCVVVVVADPVRSVVVRCVVRVPRIQDADDQDCDPVCNCVSVPPSNHHCVSDDPPPDDD

Organism: Vitis vinifera (NCBI:txid29760)